Protein AF-A0A2S9GPG9-F1 (afdb_monomer)

Foldseek 3Di:
DFDFDPDFLVRCPVPVDPDDPLLSFFPAWDGQDPVGGDTHTDANVVSVHDDDPDPDRVNCVSVVD

Mean predicted aligned error: 3.53 Å

Radius of gyration: 12.61 Å; Cα contacts (8 Å, |Δi|>4): 80; chains: 1; bounding box: 31×23×31 Å

Structure (mmCIF, N/CA/C/O backbone):
data_AF-A0A2S9GPG9-F1
#
_ent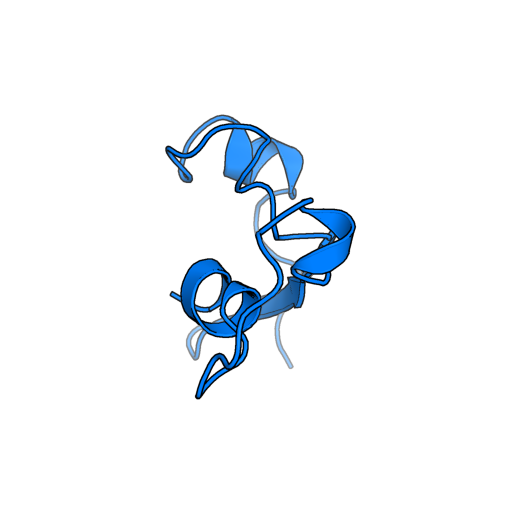ry.id   AF-A0A2S9GPG9-F1
#
loop_
_atom_site.group_PDB
_atom_site.id
_atom_site.type_symbol
_atom_site.label_atom_id
_atom_site.label_alt_id
_atom_site.label_comp_id
_atom_site.label_asym_id
_atom_site.label_entity_id
_atom_site.label_seq_id
_atom_site.pdbx_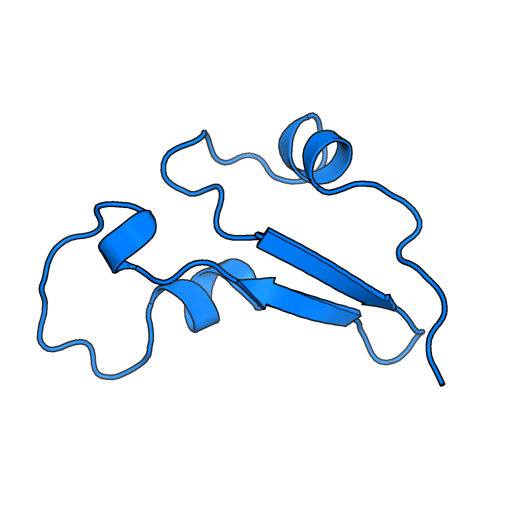PDB_ins_code
_atom_site.Cartn_x
_atom_site.Cartn_y
_atom_site.Cartn_z
_atom_site.occupancy
_atom_site.B_iso_or_equiv
_atom_site.auth_seq_id
_atom_site.auth_comp_id
_atom_site.auth_asym_id
_atom_site.auth_atom_id
_atom_site.pdbx_PDB_model_num
ATOM 1 N N . MET A 1 1 ? 9.041 -11.310 -15.778 1.00 76.06 1 MET A N 1
ATOM 2 C CA . MET A 1 1 ? 9.717 -10.922 -14.521 1.00 76.06 1 MET A CA 1
ATOM 3 C C . MET A 1 1 ? 9.667 -9.409 -14.438 1.00 76.06 1 MET A C 1
ATOM 5 O O . MET A 1 1 ? 10.071 -8.780 -15.408 1.00 76.06 1 MET A O 1
ATOM 9 N N . GLY A 1 2 ? 9.099 -8.852 -13.367 1.00 88.56 2 GLY A N 1
ATOM 10 C CA . GLY A 1 2 ? 9.082 -7.403 -13.144 1.00 88.56 2 GLY A CA 1
ATOM 11 C C . GLY A 1 2 ? 10.412 -6.896 -12.580 1.00 88.56 2 GLY A C 1
ATOM 12 O O . GLY A 1 2 ? 11.249 -7.692 -12.151 1.00 88.56 2 GLY A O 1
ATOM 13 N N . SER A 1 3 ? 10.609 -5.582 -12.601 1.00 95.94 3 SER A N 1
ATOM 14 C CA . SER A 1 3 ? 11.704 -4.906 -11.902 1.00 95.94 3 SER A CA 1
ATOM 15 C C . SER A 1 3 ? 11.270 -4.499 -10.496 1.00 95.94 3 SER A C 1
ATOM 17 O O . SER A 1 3 ? 10.092 -4.585 -10.161 1.00 95.94 3 SER A O 1
ATOM 19 N N . ALA A 1 4 ? 12.198 -3.987 -9.689 1.00 96.44 4 ALA A N 1
ATOM 20 C CA . ALA A 1 4 ? 11.812 -3.228 -8.505 1.00 96.44 4 ALA A CA 1
ATOM 21 C C . ALA A 1 4 ? 10.915 -2.041 -8.899 1.00 96.44 4 ALA A C 1
ATOM 23 O O . ALA A 1 4 ? 11.010 -1.514 -10.018 1.00 96.44 4 ALA A O 1
ATOM 24 N N . TRP A 1 5 ? 10.060 -1.626 -7.971 1.00 95.50 5 TRP A N 1
ATOM 25 C CA . TRP A 1 5 ? 9.290 -0.398 -8.112 1.00 95.50 5 TRP A CA 1
ATOM 26 C C . TRP A 1 5 ? 10.221 0.824 -8.199 1.00 95.50 5 TRP A C 1
ATOM 28 O O . TRP A 1 5 ? 11.285 0.832 -7.578 1.00 95.50 5 TRP A O 1
ATOM 38 N N . PRO A 1 6 ? 9.841 1.877 -8.946 1.00 94.44 6 PRO A N 1
ATOM 39 C CA . PRO A 1 6 ? 10.676 3.067 -9.136 1.00 94.44 6 PRO A CA 1
ATOM 40 C C . PRO A 1 6 ? 10.677 4.023 -7.927 1.00 94.44 6 PRO A C 1
ATOM 42 O O . PRO A 1 6 ? 11.148 5.152 -8.043 1.00 94.44 6 PRO A O 1
ATOM 45 N N . MET A 1 7 ? 10.113 3.602 -6.794 1.00 94.44 7 MET A N 1
ATOM 46 C CA . MET A 1 7 ? 9.876 4.404 -5.594 1.00 94.44 7 MET A CA 1
ATOM 47 C C . MET A 1 7 ? 9.811 3.500 -4.359 1.00 94.44 7 MET A C 1
ATOM 49 O O . MET A 1 7 ? 9.500 2.312 -4.477 1.00 94.44 7 MET A O 1
ATOM 53 N N . SER A 1 8 ? 10.089 4.058 -3.181 1.00 94.44 8 SER A N 1
ATOM 54 C CA . SER A 1 8 ? 9.868 3.370 -1.906 1.00 94.44 8 SER A CA 1
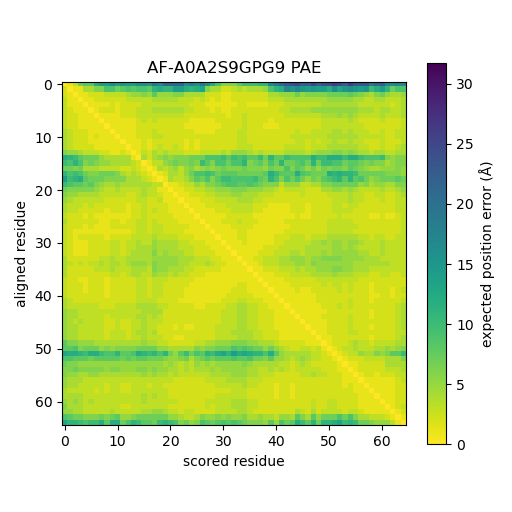ATOM 55 C C . SER A 1 8 ? 8.410 3.485 -1.435 1.00 94.44 8 SER A C 1
ATOM 57 O O . SER A 1 8 ? 7.619 4.260 -1.974 1.00 94.44 8 SER A O 1
ATOM 59 N N . VAL A 1 9 ? 8.054 2.731 -0.388 1.00 94.00 9 VAL A N 1
ATOM 60 C CA . VAL A 1 9 ? 6.756 2.880 0.297 1.00 94.00 9 VAL A CA 1
ATOM 61 C C . VAL A 1 9 ? 6.611 4.286 0.888 1.00 94.00 9 VAL A C 1
ATOM 63 O O . VAL A 1 9 ? 5.547 4.886 0.786 1.00 94.00 9 VAL A O 1
ATOM 66 N N . GLU A 1 10 ? 7.678 4.837 1.473 1.00 92.81 10 GLU A N 1
ATOM 67 C CA . GLU A 1 10 ? 7.668 6.193 2.033 1.00 92.81 10 GLU A CA 1
ATOM 68 C C . GLU A 1 10 ? 7.413 7.240 0.944 1.00 92.81 10 GLU A C 1
ATOM 70 O O . GLU A 1 10 ? 6.519 8.072 1.096 1.00 92.81 10 GLU A O 1
ATOM 75 N N . ASP A 1 11 ? 8.111 7.136 -0.192 1.00 93.00 11 ASP A N 1
ATOM 76 C CA . ASP A 1 11 ? 7.897 8.024 -1.340 1.00 93.00 11 ASP A CA 1
ATOM 77 C C . ASP A 1 11 ? 6.453 7.944 -1.853 1.00 93.00 11 ASP A C 1
ATOM 79 O O . ASP A 1 11 ? 5.878 8.966 -2.230 1.00 93.00 11 ASP A O 1
ATOM 83 N N . ALA A 1 12 ? 5.851 6.746 -1.836 1.00 91.38 12 ALA A N 1
ATOM 84 C CA . ALA A 1 12 ? 4.464 6.533 -2.241 1.00 91.38 12 ALA A CA 1
ATOM 85 C C . ALA A 1 12 ? 3.468 7.314 -1.379 1.00 91.38 12 ALA A C 1
ATOM 87 O O . ALA A 1 12 ? 2.552 7.932 -1.919 1.00 91.38 12 ALA A O 1
ATOM 88 N N . TYR A 1 13 ? 3.667 7.342 -0.062 1.00 91.12 13 TYR A N 1
ATOM 89 C CA . TYR A 1 13 ? 2.811 8.090 0.865 1.00 91.12 13 TYR A CA 1
ATOM 90 C C . TYR A 1 13 ? 3.170 9.571 0.996 1.00 91.12 13 TYR A C 1
ATOM 92 O O . TYR A 1 13 ? 2.361 10.352 1.491 1.00 91.12 13 TYR A O 1
ATOM 100 N N . ALA A 1 14 ? 4.365 9.977 0.567 1.00 88.88 14 ALA A N 1
ATOM 101 C CA . ALA A 1 14 ? 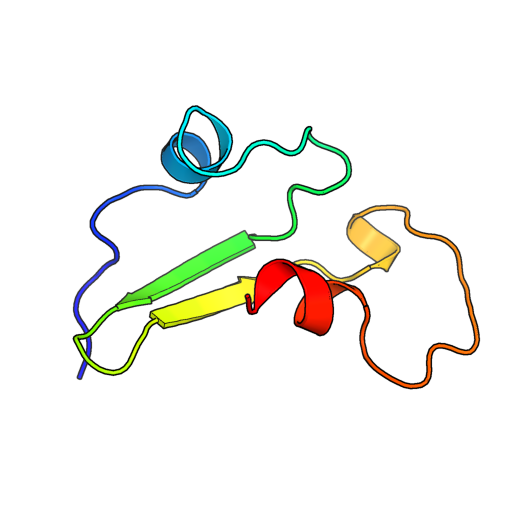4.789 11.371 0.622 1.00 88.88 14 ALA A CA 1
ATOM 102 C C . ALA A 1 14 ? 4.216 12.228 -0.521 1.00 88.88 14 ALA A C 1
ATOM 104 O O . ALA A 1 14 ? 4.183 13.454 -0.394 1.00 88.88 14 ALA A O 1
ATOM 105 N N . SER A 1 15 ? 3.808 11.620 -1.644 1.00 82.88 15 SER A N 1
ATOM 106 C CA . SER A 1 15 ? 3.409 12.369 -2.845 1.00 82.88 15 SER A CA 1
ATOM 107 C C . SER A 1 15 ? 2.223 11.768 -3.623 1.00 82.88 15 SER A C 1
ATOM 109 O O . SER A 1 15 ? 1.170 12.406 -3.643 1.00 82.88 15 SER A O 1
ATOM 111 N N . PRO A 1 16 ? 2.326 10.589 -4.275 1.00 78.75 16 PRO A N 1
ATOM 112 C CA . PRO A 1 16 ? 1.271 10.106 -5.170 1.00 78.75 16 PRO A CA 1
ATOM 113 C C . PRO A 1 16 ? 0.021 9.591 -4.443 1.00 78.75 16 PRO A C 1
ATOM 115 O O . PRO A 1 16 ? -1.081 9.749 -4.967 1.00 78.75 16 PRO A O 1
ATOM 118 N N . LEU A 1 17 ? 0.164 8.995 -3.255 1.00 83.81 17 LEU A N 1
ATOM 119 C CA . LEU A 1 17 ? -0.970 8.575 -2.433 1.00 83.81 17 LEU A CA 1
ATOM 120 C C . LEU A 1 17 ? -1.379 9.723 -1.509 1.00 83.81 17 LEU A C 1
ATOM 122 O O . LEU A 1 17 ? -0.572 10.273 -0.767 1.00 83.81 17 LEU A O 1
ATOM 126 N N . PHE A 1 18 ? -2.657 10.090 -1.559 1.00 77.94 18 PHE A N 1
ATOM 127 C CA . PHE A 1 18 ? -3.191 11.266 -0.865 1.00 77.94 18 PHE A CA 1
ATOM 128 C C . PHE A 1 18 ? -3.728 10.965 0.542 1.00 77.94 18 PHE A C 1
ATOM 130 O O . PHE A 1 18 ? -4.179 11.874 1.242 1.00 77.94 18 PHE A O 1
ATOM 137 N N . HIS A 1 19 ? -3.747 9.698 0.955 1.00 83.06 19 HIS A N 1
ATOM 138 C CA . HIS A 1 19 ? -4.359 9.271 2.207 1.00 83.06 19 HIS A CA 1
ATOM 139 C C . HIS A 1 19 ? -3.342 9.185 3.353 1.00 83.06 19 HIS A C 1
ATOM 141 O O . HIS A 1 19 ? -2.189 8.799 3.179 1.00 83.06 19 HIS A O 1
ATOM 147 N N . GLY A 1 20 ? -3.784 9.583 4.551 1.00 83.12 20 GLY A N 1
ATOM 148 C CA . GLY A 1 20 ? -2.941 9.636 5.745 1.00 83.12 20 GLY A CA 1
ATOM 149 C C . GLY A 1 20 ? -2.613 8.258 6.344 1.00 83.12 20 GLY A C 1
ATOM 150 O O . GLY A 1 20 ? -3.085 7.232 5.853 1.00 83.12 20 GLY A O 1
ATOM 151 N N . PRO A 1 21 ? -1.871 8.218 7.470 1.00 87.00 21 PRO A N 1
ATOM 152 C CA . PRO A 1 21 ? -1.318 6.984 8.046 1.00 87.00 21 PRO A CA 1
ATOM 153 C C . PRO A 1 21 ? -2.327 5.862 8.331 1.00 87.00 21 PRO A C 1
ATOM 155 O O . PRO A 1 21 ? -1.961 4.692 8.312 1.00 87.00 21 PRO A O 1
ATOM 158 N N . GLN A 1 22 ? -3.599 6.195 8.570 1.00 90.12 22 GLN A N 1
ATOM 159 C CA . GLN A 1 22 ? -4.671 5.215 8.803 1.00 90.12 22 GLN A CA 1
ATOM 160 C C . GLN A 1 22 ? -5.011 4.364 7.570 1.00 90.12 22 GLN A C 1
ATOM 162 O O . GLN A 1 22 ? -5.629 3.313 7.702 1.00 90.12 22 GLN A O 1
ATOM 167 N N . PHE A 1 23 ? -4.597 4.810 6.387 1.00 91.25 23 PHE A N 1
ATOM 168 C CA . PHE A 1 23 ? -4.757 4.105 5.118 1.00 91.25 23 PHE A CA 1
ATOM 169 C C . PHE A 1 23 ? -3.397 3.698 4.540 1.00 91.25 23 PHE A C 1
ATOM 171 O O . PHE A 1 23 ? -3.291 3.385 3.362 1.00 91.25 23 PHE A O 1
ATOM 178 N N . ALA A 1 24 ? -2.326 3.714 5.342 1.00 92.81 24 ALA A N 1
ATOM 179 C CA . ALA A 1 24 ? -1.005 3.304 4.881 1.00 92.81 24 ALA A CA 1
ATOM 180 C C . ALA A 1 24 ? -0.882 1.771 4.799 1.00 92.81 24 ALA A C 1
ATOM 182 O O . ALA A 1 24 ? -0.179 1.152 5.604 1.00 92.81 24 ALA A O 1
ATOM 183 N N . ALA A 1 25 ? -1.620 1.171 3.862 1.00 94.81 25 ALA A N 1
ATOM 184 C CA . ALA A 1 25 ? -1.817 -0.265 3.698 1.00 94.81 25 ALA A CA 1
ATOM 185 C C . ALA A 1 25 ? -0.603 -1.008 3.134 1.00 94.81 25 ALA A C 1
ATOM 187 O O . ALA A 1 25 ? -0.391 -2.164 3.478 1.00 94.81 25 ALA A O 1
ATOM 188 N N . ILE A 1 26 ? 0.201 -0.366 2.290 1.00 94.94 26 ILE A N 1
ATOM 189 C CA . ILE A 1 26 ? 1.356 -1.013 1.651 1.00 94.94 26 ILE A CA 1
ATOM 190 C C . ILE A 1 26 ? 2.421 -1.315 2.711 1.00 94.94 26 ILE A C 1
ATOM 192 O O . ILE A 1 26 ? 2.914 -0.410 3.386 1.00 94.94 26 ILE A O 1
ATOM 196 N N . GLU A 1 27 ? 2.776 -2.590 2.847 1.00 95.56 27 GLU A N 1
ATOM 197 C CA . GLU A 1 27 ? 3.881 -3.060 3.684 1.00 95.56 27 GLU A CA 1
ATOM 198 C C . GLU A 1 27 ? 5.166 -3.194 2.864 1.00 95.56 27 GLU A C 1
ATOM 200 O O . GLU A 1 27 ? 6.224 -2.722 3.282 1.00 95.56 27 GLU A O 1
ATOM 205 N N . HIS A 1 28 ? 5.069 -3.782 1.669 1.00 96.25 28 HIS A N 1
ATOM 206 C CA . HIS A 1 28 ? 6.202 -3.957 0.769 1.00 96.25 28 HIS A CA 1
ATOM 207 C C . HIS A 1 28 ? 5.795 -3.798 -0.696 1.00 96.25 28 HIS A C 1
ATOM 209 O O . HIS A 1 28 ? 4.704 -4.193 -1.095 1.00 96.25 28 HIS A O 1
ATOM 215 N N . LEU A 1 29 ? 6.694 -3.229 -1.496 1.00 95.62 29 LEU A N 1
ATOM 216 C CA . LEU A 1 29 ? 6.566 -3.109 -2.944 1.00 95.62 29 LEU A CA 1
ATOM 217 C C . LEU A 1 29 ? 7.437 -4.190 -3.594 1.00 95.62 29 LEU A C 1
ATOM 219 O O . LEU A 1 29 ? 8.660 -4.095 -3.535 1.00 95.62 29 LEU A O 1
ATOM 223 N N . ASP A 1 30 ? 6.813 -5.199 -4.207 1.00 96.00 30 ASP A N 1
ATOM 224 C CA . ASP A 1 30 ? 7.500 -6.384 -4.731 1.00 96.00 30 ASP A CA 1
A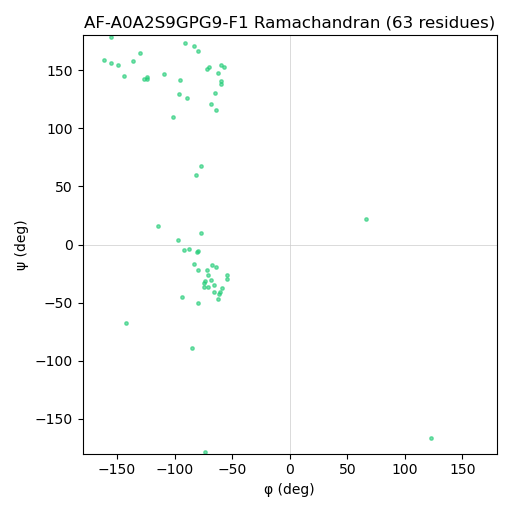TOM 225 C C . ASP A 1 30 ? 8.060 -6.142 -6.147 1.00 96.00 30 ASP A C 1
ATOM 227 O O . ASP A 1 30 ? 9.199 -5.706 -6.321 1.00 96.00 30 ASP A O 1
ATOM 231 N N . ALA A 1 31 ? 7.261 -6.409 -7.186 1.00 96.56 31 ALA A N 1
ATOM 232 C CA . ALA A 1 31 ? 7.677 -6.303 -8.583 1.00 96.56 31 ALA A CA 1
ATOM 233 C C . ALA A 1 31 ? 6.738 -5.414 -9.402 1.00 96.56 31 ALA A C 1
ATOM 235 O O . ALA A 1 31 ? 5.522 -5.482 -9.244 1.00 96.56 31 ALA A O 1
ATOM 236 N N . PHE A 1 32 ? 7.307 -4.646 -10.328 1.00 96.19 32 PHE A N 1
ATOM 237 C CA . PHE A 1 32 ? 6.619 -3.719 -11.220 1.00 96.19 32 PHE A CA 1
ATOM 238 C C . PHE A 1 32 ? 6.929 -4.022 -12.691 1.00 96.19 32 PHE A C 1
ATOM 240 O O . PHE A 1 32 ? 8.038 -4.427 -13.051 1.00 96.19 32 PHE A O 1
ATOM 247 N N . SER A 1 33 ? 5.938 -3.844 -13.557 1.00 95.06 33 SER A N 1
ATOM 248 C CA . SER A 1 33 ? 6.044 -4.052 -14.999 1.00 95.06 33 SER A CA 1
ATOM 249 C C . SER A 1 33 ? 4.999 -3.226 -15.754 1.00 95.06 33 SER A C 1
ATOM 251 O O . SER A 1 33 ? 4.147 -2.573 -15.157 1.00 95.06 33 SER A O 1
ATOM 253 N N . SER A 1 34 ? 5.014 -3.307 -17.085 1.00 94.69 34 SER A N 1
ATOM 254 C CA . SER A 1 34 ? 3.966 -2.717 -17.926 1.00 94.69 34 SER A CA 1
ATOM 255 C C . SER A 1 34 ? 2.579 -3.337 -17.725 1.00 94.69 34 SER A C 1
ATOM 257 O O . SER A 1 34 ? 1.593 -2.727 -18.119 1.00 94.69 34 SER A O 1
ATOM 259 N N . GLU A 1 35 ? 2.491 -4.540 -17.152 1.00 93.69 35 GLU A N 1
ATOM 260 C CA . GLU A 1 35 ? 1.220 -5.221 -16.857 1.00 93.69 35 GLU A CA 1
ATOM 261 C C . GLU A 1 35 ? 0.656 -4.833 -15.480 1.00 93.69 35 GLU A C 1
ATOM 263 O O . GLU A 1 35 ? -0.436 -5.262 -15.117 1.00 93.69 35 GLU A O 1
ATOM 268 N N . GLY A 1 36 ? 1.391 -4.019 -14.719 1.00 92.06 36 GLY A N 1
ATOM 269 C CA . GLY A 1 36 ? 1.048 -3.617 -13.363 1.00 92.06 36 GLY A CA 1
ATOM 270 C C . GLY A 1 36 ? 2.139 -3.982 -12.366 1.00 92.06 36 GLY A C 1
ATOM 271 O O . GLY A 1 36 ? 3.276 -4.307 -12.730 1.00 92.06 36 GLY A O 1
ATOM 272 N N . GLY A 1 37 ? 1.778 -3.909 -11.091 1.00 93.06 37 GLY A N 1
ATOM 273 C CA . G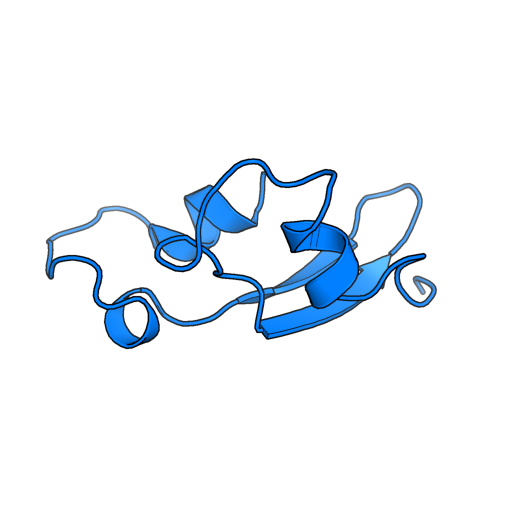LY A 1 37 ? 2.678 -4.173 -9.986 1.00 93.06 37 GLY A CA 1
ATOM 274 C C . GLY A 1 37 ? 2.107 -5.153 -8.972 1.00 93.06 37 GLY A C 1
ATOM 275 O O . GLY A 1 37 ? 0.920 -5.460 -8.958 1.00 93.06 37 GLY A O 1
ATOM 276 N N . THR A 1 38 ? 2.995 -5.654 -8.129 1.00 95.44 38 THR A N 1
ATOM 277 C CA . THR A 1 38 ? 2.700 -6.545 -7.009 1.00 95.44 38 THR A CA 1
ATOM 278 C C . THR A 1 38 ? 3.240 -5.912 -5.737 1.00 95.44 38 THR A C 1
ATOM 280 O O . THR A 1 38 ? 4.284 -5.250 -5.760 1.00 95.44 38 THR A O 1
ATOM 283 N N . ALA A 1 39 ? 2.491 -6.070 -4.656 1.00 95.44 39 ALA A N 1
ATOM 284 C CA . ALA A 1 39 ? 2.806 -5.525 -3.351 1.00 95.44 39 ALA A CA 1
ATOM 285 C C . ALA A 1 39 ? 2.245 -6.442 -2.262 1.00 95.44 39 ALA A C 1
ATOM 287 O O . ALA A 1 39 ? 1.235 -7.125 -2.460 1.00 95.44 39 ALA A O 1
ATOM 288 N N . THR A 1 40 ? 2.870 -6.386 -1.094 1.00 96.31 40 THR A N 1
ATOM 289 C CA . THR A 1 40 ? 2.348 -6.961 0.140 1.00 96.31 40 THR A CA 1
ATOM 290 C C . THR A 1 40 ? 1.633 -5.862 0.914 1.00 96.31 40 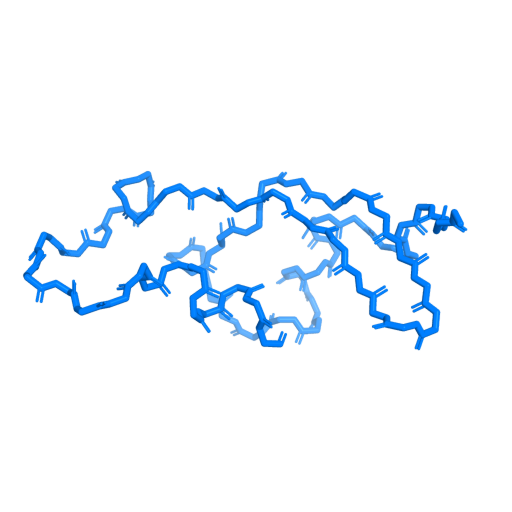THR A C 1
ATOM 292 O O . THR A 1 40 ? 2.185 -4.776 1.121 1.00 96.31 40 THR A O 1
ATOM 295 N N . LEU A 1 41 ? 0.399 -6.139 1.331 1.00 96.06 41 LEU A N 1
ATOM 296 C CA . LEU A 1 41 ? -0.428 -5.216 2.100 1.00 96.06 41 LEU A CA 1
ATOM 297 C C . LEU A 1 41 ? -0.569 -5.707 3.542 1.00 96.06 41 LEU A C 1
ATOM 299 O O . LEU A 1 41 ? -0.666 -6.909 3.791 1.00 96.06 41 LEU A O 1
ATOM 303 N N . LYS A 1 42 ? -0.654 -4.757 4.473 1.00 95.88 42 LYS A N 1
ATOM 304 C CA . LYS A 1 42 ? -1.051 -4.994 5.862 1.00 95.88 42 LYS A CA 1
ATOM 305 C C . LYS A 1 42 ? -2.457 -5.580 5.916 1.00 95.88 42 LYS A C 1
ATOM 307 O O . LYS A 1 42 ? -3.290 -5.301 5.056 1.00 95.88 42 LYS A O 1
ATOM 312 N N . GLY A 1 43 ? -2.764 -6.323 6.975 1.00 93.94 43 GLY A N 1
ATOM 313 C CA . GLY A 1 43 ? -4.143 -6.705 7.244 1.00 93.94 43 GLY A CA 1
ATOM 314 C C . GLY A 1 43 ? -4.964 -5.510 7.733 1.00 93.94 43 GLY A C 1
ATOM 315 O O . GLY A 1 43 ? -4.459 -4.639 8.442 1.00 93.94 43 GLY A O 1
ATOM 316 N N . TRP A 1 44 ? -6.270 -5.508 7.458 1.00 94.31 44 TRP A N 1
ATOM 317 C CA . TRP A 1 44 ? -7.192 -4.488 7.982 1.00 94.31 44 TRP A CA 1
ATOM 318 C C . TRP A 1 44 ? -7.138 -4.357 9.516 1.00 94.31 44 TRP A C 1
ATOM 320 O O . TRP A 1 44 ? -7.339 -3.271 10.056 1.00 94.31 44 TRP A O 1
ATOM 330 N N . ARG A 1 45 ? -6.811 -5.448 10.227 1.00 93.56 45 ARG A N 1
ATOM 331 C CA . ARG A 1 45 ? -6.602 -5.446 11.685 1.00 93.56 45 ARG A CA 1
ATOM 332 C C . ARG A 1 45 ? -5.381 -4.628 12.097 1.00 93.56 45 ARG A C 1
ATOM 334 O O . ARG A 1 45 ? -5.464 -3.883 13.067 1.00 93.56 45 ARG A O 1
ATOM 341 N N . ASP A 1 46 ? -4.287 -4.722 11.347 1.00 94.25 46 ASP A N 1
ATOM 342 C CA . ASP A 1 46 ? -3.054 -3.973 11.616 1.00 94.25 46 ASP A CA 1
ATOM 343 C C . ASP A 1 46 ? -3.232 -2.477 11.321 1.00 94.25 46 ASP A C 1
ATOM 345 O O . ASP A 1 46 ? -2.585 -1.631 11.935 1.00 94.25 46 ASP A O 1
ATOM 349 N N . LEU A 1 47 ? -4.159 -2.145 10.417 1.00 93.75 47 LEU A N 1
ATOM 350 C CA . LEU A 1 47 ? -4.599 -0.775 10.142 1.00 93.75 47 LEU A CA 1
ATOM 351 C C . LEU A 1 47 ? -5.618 -0.245 11.166 1.00 93.75 47 LEU A C 1
ATOM 353 O O . LEU A 1 47 ? -5.993 0.926 11.113 1.00 93.75 47 LEU A O 1
ATOM 357 N N . GLY A 1 48 ? -6.076 -1.084 12.101 1.00 94.19 48 GLY A N 1
ATOM 358 C CA . GLY A 1 48 ? -7.095 -0.721 13.086 1.00 94.19 48 GLY A CA 1
ATOM 359 C C . GLY A 1 48 ? -8.470 -0.449 12.471 1.00 94.19 48 GLY A C 1
ATOM 360 O O . GLY A 1 48 ? -9.277 0.269 13.065 1.00 94.19 48 GLY A O 1
ATOM 361 N N . TRP A 1 49 ? -8.739 -0.978 11.276 1.00 93.94 49 TRP A N 1
ATOM 362 C CA . TRP A 1 49 ? -10.040 -0.826 10.636 1.00 93.94 49 TRP A CA 1
ATOM 363 C C . TRP A 1 49 ? -11.107 -1.641 11.377 1.00 93.94 49 TRP A C 1
ATOM 365 O O . TRP A 1 49 ? -10.785 -2.650 12.011 1.00 93.94 49 TRP A O 1
ATOM 375 N N . PRO A 1 50 ? -12.386 -1.224 11.324 1.00 92.69 50 PRO A N 1
ATOM 376 C CA . PRO A 1 50 ? -13.441 -1.901 12.058 1.00 92.69 50 PRO A CA 1
ATOM 377 C C . PRO A 1 50 ? -13.591 -3.364 11.653 1.00 92.69 50 PRO A C 1
ATOM 379 O O . PRO A 1 50 ? -13.578 -3.714 10.467 1.00 92.69 50 PRO A O 1
ATOM 382 N N . GLU A 1 51 ? -13.842 -4.206 12.654 1.00 91.00 51 GLU A N 1
ATOM 383 C CA . GLU A 1 51 ? -14.370 -5.533 12.383 1.00 91.00 51 GLU A CA 1
ATOM 384 C C . GLU A 1 51 ? -15.714 -5.400 11.661 1.00 91.00 51 GLU A C 1
ATOM 386 O O . GLU A 1 51 ? -16.554 -4.562 11.998 1.00 91.00 51 GLU A O 1
ATOM 391 N N . GLY A 1 52 ? -15.923 -6.236 10.653 1.00 87.69 52 GLY A N 1
ATOM 392 C CA . GLY A 1 52 ? -17.133 -6.212 9.853 1.00 87.69 52 GLY A CA 1
ATOM 393 C C . GLY A 1 52 ? -17.306 -7.517 9.102 1.00 87.69 52 GLY A C 1
ATOM 394 O O . GLY A 1 52 ? -16.347 -8.252 8.865 1.00 87.69 52 GLY A O 1
ATOM 395 N N . ASN A 1 53 ? -18.544 -7.801 8.706 1.00 91.69 53 ASN A N 1
ATOM 396 C CA . ASN A 1 53 ? -18.842 -8.912 7.807 1.00 91.69 53 ASN A CA 1
ATOM 397 C C . ASN A 1 53 ? -18.578 -8.485 6.354 1.00 91.69 53 ASN A C 1
ATOM 399 O O . ASN A 1 53 ? -19.498 -8.402 5.539 1.00 91.69 53 ASN A O 1
ATOM 403 N N . TRP A 1 54 ? -17.332 -8.099 6.070 1.00 91.56 54 TRP A N 1
ATOM 404 C CA . TRP A 1 54 ? -16.917 -7.617 4.760 1.00 91.56 54 TRP A CA 1
ATOM 405 C C . TRP A 1 54 ? -17.050 -8.740 3.727 1.00 91.56 54 TRP A C 1
ATOM 407 O O . TRP A 1 54 ? -16.574 -9.852 3.944 1.00 91.56 54 TRP A O 1
ATOM 417 N N . ALA A 1 55 ? -17.694 -8.456 2.595 1.00 94.31 55 ALA A N 1
ATOM 418 C CA . ALA A 1 55 ? -17.830 -9.429 1.508 1.00 94.31 55 ALA A CA 1
ATOM 419 C C . ALA A 1 55 ? -16.505 -9.676 0.761 1.00 94.31 55 ALA A C 1
ATOM 421 O O . ALA A 1 55 ? -16.343 -10.705 0.111 1.00 94.31 55 ALA A O 1
ATOM 422 N N . ILE A 1 56 ? -15.578 -8.720 0.851 1.00 91.81 56 ILE A N 1
ATOM 423 C CA . ILE A 1 56 ? -14.234 -8.741 0.268 1.00 91.81 56 ILE A CA 1
ATOM 424 C C . ILE A 1 56 ? -13.239 -8.226 1.305 1.00 91.81 56 ILE A C 1
ATOM 426 O O . ILE A 1 56 ? -13.631 -7.493 2.212 1.00 91.81 56 ILE A O 1
ATOM 430 N N . ASP A 1 57 ? -11.962 -8.577 1.165 1.00 92.00 57 ASP A N 1
ATOM 431 C CA . ASP A 1 57 ? -10.915 -7.980 1.994 1.00 92.00 57 ASP A CA 1
ATOM 432 C C . ASP A 1 57 ? -10.831 -6.470 1.693 1.00 92.00 57 ASP A C 1
ATOM 434 O O . ASP A 1 57 ? -10.524 -6.094 0.555 1.00 92.00 57 ASP A O 1
ATOM 438 N N . PRO A 1 58 ? -11.135 -5.594 2.669 1.00 93.38 58 PRO A N 1
ATOM 439 C CA . PRO A 1 58 ? -11.215 -4.165 2.407 1.00 93.38 58 PRO A CA 1
ATOM 440 C C . PRO A 1 58 ? -9.838 -3.568 2.101 1.00 93.38 58 PRO A C 1
ATOM 442 O O . PRO A 1 58 ? -9.750 -2.618 1.330 1.00 93.38 58 PRO A O 1
ATOM 445 N N . THR A 1 59 ? -8.759 -4.117 2.664 1.00 94.06 59 THR A N 1
ATOM 446 C CA . THR A 1 59 ? -7.407 -3.606 2.428 1.00 94.06 59 THR A CA 1
ATOM 447 C C . THR A 1 59 ? -6.910 -3.994 1.044 1.00 94.06 59 THR A C 1
ATOM 449 O O . THR A 1 59 ? -6.286 -3.180 0.375 1.00 94.06 59 THR A O 1
ATOM 452 N N . SER A 1 60 ? -7.261 -5.191 0.567 1.00 92.38 60 SER A N 1
ATOM 453 C CA . SER A 1 60 ? -6.990 -5.601 -0.817 1.00 92.38 60 SER A CA 1
ATOM 454 C C . SER A 1 60 ? -7.771 -4.765 -1.836 1.00 92.38 60 SER A C 1
ATOM 456 O O . SER A 1 60 ? -7.262 -4.490 -2.917 1.00 92.38 60 SER A O 1
ATOM 458 N N . ALA A 1 61 ? -8.999 -4.358 -1.498 1.00 9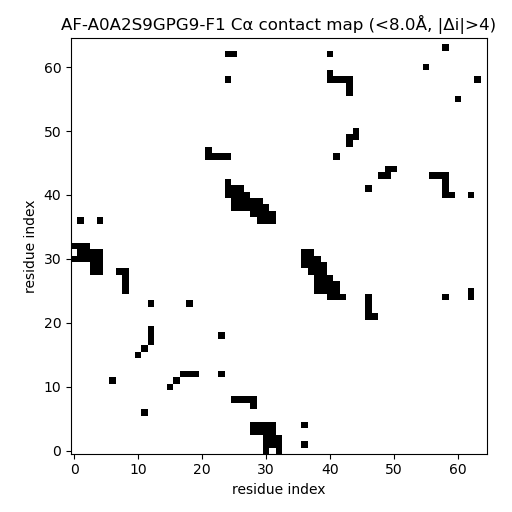1.62 61 ALA A N 1
ATOM 459 C CA . ALA A 1 61 ? -9.817 -3.506 -2.357 1.00 91.62 61 ALA A CA 1
ATOM 460 C C . ALA A 1 61 ? -9.294 -2.062 -2.446 1.00 91.62 61 ALA A C 1
ATOM 462 O O . ALA A 1 61 ? -9.393 -1.461 -3.507 1.00 91.62 61 ALA A O 1
ATOM 463 N N . ASP A 1 62 ? -8.758 -1.518 -1.352 1.00 90.00 62 ASP A N 1
ATOM 464 C CA . ASP A 1 62 ? -8.188 -0.164 -1.293 1.00 90.00 62 ASP A CA 1
ATOM 465 C C . ASP A 1 62 ? -6.763 -0.113 -1.871 1.00 90.00 62 ASP A C 1
ATOM 467 O O . ASP A 1 62 ? -6.476 0.679 -2.762 1.00 90.00 62 ASP A O 1
ATOM 471 N N . GLY A 1 63 ? -5.877 -1.009 -1.422 1.00 88.25 63 GLY A N 1
ATOM 472 C CA . GLY A 1 63 ? -4.463 -1.028 -1.811 1.00 88.25 63 GLY A CA 1
ATOM 473 C C . GLY A 1 63 ? -4.161 -1.669 -3.170 1.00 88.25 63 GLY A C 1
ATOM 474 O O . GLY A 1 63 ? -3.008 -1.656 -3.592 1.00 88.25 63 GL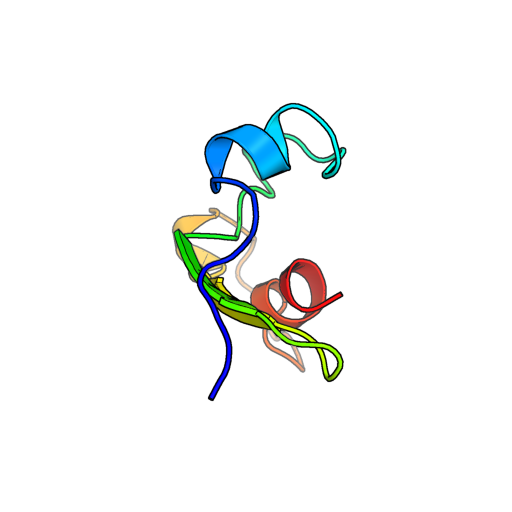Y A O 1
ATOM 475 N N . GLY A 1 64 ? -5.160 -2.264 -3.829 1.00 79.81 64 GLY A N 1
ATOM 476 C CA . GLY A 1 64 ? -5.033 -2.885 -5.153 1.00 79.81 64 GLY A CA 1
ATOM 477 C C . GLY A 1 64 ? -5.466 -2.002 -6.331 1.00 79.81 64 GLY A C 1
ATOM 478 O O . GLY A 1 64 ? -5.506 -2.509 -7.454 1.00 79.81 64 GLY A O 1
ATOM 479 N N . LEU A 1 65 ? -5.843 -0.741 -6.077 1.00 67.88 65 LEU A N 1
ATOM 480 C CA . LEU A 1 65 ? -6.287 0.234 -7.086 1.00 67.88 65 LEU A CA 1
ATOM 481 C C . LEU A 1 65 ? -5.133 0.947 -7.801 1.00 67.88 65 LEU A C 1
ATOM 483 O O . LEU A 1 65 ? -4.078 1.183 -7.172 1.00 67.88 65 LEU A O 1
#

Secondary structure (DSSP, 8-state):
-PBPPSS-HHHHHHTT----GGG--EEEEEEEETTEEEEEE--TTTTTPPP---SS-HHHHHHT-

pLDDT: mean 91.38, std 5.62, range [67.88, 96.56]

Solvent-accessible surface area (backbone atoms only — not comparable to full-atom values): 4218 Å² total; per-residue (Å²): 135,54,44,70,52,100,63,54,72,66,56,40,56,72,60,85,40,88,63,58,80,73,66,62,38,70,70,43,76,55,36,26,50,98,94,47,72,44,64,45,63,48,54,48,70,81,50,66,50,80,90,71,92,62,95,58,64,64,44,61,63,62,70,68,110

Sequence (65 aa):
MGSAWPMSVEDAYASPLFHGPQFAAIEHLDAFSSEGGTATLKGWRDLGWPEGNWAIDPTSADGGL